Protein AF-A0A7W1Q7B8-F1 (afdb_monomer_lite)

pLDDT: mean 86.68, std 7.37, range [53.72, 94.88]

Sequence (110 aa):
MTGRRREASRPTLVALLRALGAPLDGRGDIVAALRMRRLEQWRRPLEPVAVAWEGRMPALGLRLPARLAARRLRCRIELEDGGETVSWTLERDRAQAGRTDVEGVAFVER

Foldseek 3Di:
DDPDDDDDDPVRVLVVCVVVPQPDPDPVCPVVSVLVVVVVVLVDQWDPDWDADPNHTDDTKGKDQPVCLQDKDKDWDADPVRDDIDIDIDHRDPDWPDWDDRPNTIMTID

Secondary structure (DSSP, 8-state):
---------HHHHHHHHHHTT---SSGGGHHHHHHHHHHHHHH-SS-S----BTTBPPPPP-EEEHHHHTS-EEEEE--TTS-PPEEEEE------SEEEEETTEEEEE-

Structure (mmCIF, N/CA/C/O backbone):
data_AF-A0A7W1Q7B8-F1
#
_entry.id   AF-A0A7W1Q7B8-F1
#
loop_
_atom_site.group_PDB
_atom_site.id
_atom_site.type_symbol
_atom_site.label_atom_id
_atom_site.label_alt_id
_atom_site.label_comp_id
_atom_site.label_asym_id
_atom_site.label_entity_id
_atom_site.label_seq_id
_atom_site.pdbx_PDB_ins_code
_atom_site.Cartn_x
_atom_site.Cartn_y
_atom_site.Cartn_z
_atom_site.occupancy
_atom_site.B_iso_or_equiv
_atom_site.auth_seq_id
_atom_site.auth_comp_id
_atom_site.auth_asym_id
_atom_site.auth_atom_id
_atom_site.pdbx_PDB_model_num
ATOM 1 N N . MET A 1 1 ? 34.356 -9.479 4.980 1.00 53.72 1 MET A N 1
ATOM 2 C CA . MET A 1 1 ? 33.399 -8.968 3.971 1.00 53.72 1 MET A CA 1
ATOM 3 C C . MET A 1 1 ? 33.906 -7.634 3.447 1.00 53.72 1 MET A C 1
ATOM 5 O O . MET A 1 1 ? 34.112 -6.731 4.243 1.00 53.72 1 MET A O 1
ATOM 9 N N . THR A 1 2 ? 34.161 -7.506 2.146 1.00 75.62 2 THR A N 1
ATOM 10 C CA . THR A 1 2 ? 34.592 -6.242 1.530 1.00 75.62 2 THR A CA 1
ATOM 11 C C . THR A 1 2 ? 33.353 -5.426 1.152 1.00 75.62 2 THR A C 1
ATOM 13 O O . THR A 1 2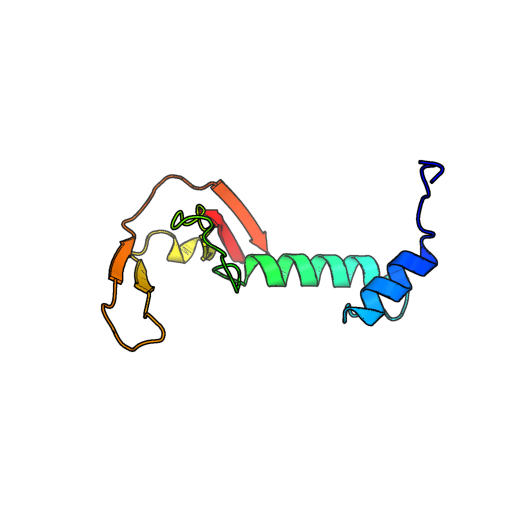 ? 32.604 -5.800 0.254 1.00 75.62 2 THR A O 1
ATOM 16 N N . GLY A 1 3 ? 33.092 -4.329 1.867 1.00 86.50 3 GLY A N 1
ATOM 17 C CA . GLY A 1 3 ? 31.939 -3.443 1.649 1.00 86.50 3 GLY A CA 1
ATOM 18 C C . GLY A 1 3 ? 32.048 -2.612 0.365 1.00 86.50 3 GLY A C 1
ATOM 19 O O . GLY A 1 3 ? 32.146 -1.391 0.423 1.00 86.50 3 GLY A O 1
ATOM 20 N N . ARG A 1 4 ? 32.078 -3.259 -0.808 1.00 92.12 4 ARG A N 1
ATOM 21 C CA . ARG A 1 4 ? 32.185 -2.586 -2.111 1.00 92.12 4 ARG A CA 1
ATOM 22 C C . ARG A 1 4 ? 30.800 -2.350 -2.716 1.00 92.12 4 ARG A C 1
ATOM 24 O O . ARG A 1 4 ? 30.048 -3.299 -2.923 1.00 92.12 4 ARG A O 1
ATOM 31 N N . ARG A 1 5 ? 30.496 -1.097 -3.076 1.00 92.19 5 ARG A N 1
ATOM 32 C CA . ARG A 1 5 ? 29.269 -0.720 -3.801 1.00 92.19 5 ARG A CA 1
ATOM 33 C C . ARG A 1 5 ? 29.175 -1.464 -5.139 1.00 92.19 5 ARG A C 1
ATOM 35 O O . ARG A 1 5 ? 30.149 -1.521 -5.892 1.00 92.19 5 ARG A O 1
ATOM 42 N N . ARG A 1 6 ? 27.995 -2.006 -5.442 1.00 92.50 6 ARG A N 1
ATOM 43 C CA . ARG A 1 6 ? 27.646 -2.639 -6.722 1.00 92.50 6 ARG A CA 1
ATOM 44 C C . ARG A 1 6 ? 26.345 -2.037 -7.231 1.00 92.50 6 ARG A C 1
ATOM 46 O O . ARG A 1 6 ? 25.448 -1.764 -6.441 1.00 92.50 6 ARG A O 1
ATOM 53 N N . GLU A 1 7 ? 26.258 -1.837 -8.537 1.00 94.88 7 GLU A N 1
ATOM 54 C CA . GLU A 1 7 ? 25.043 -1.370 -9.200 1.00 94.88 7 GLU A CA 1
ATOM 55 C C . GLU A 1 7 ? 24.447 -2.515 -10.019 1.00 94.88 7 GLU A C 1
ATOM 57 O O . GLU A 1 7 ? 25.175 -3.262 -10.678 1.00 94.88 7 GLU A O 1
ATOM 62 N N . ALA A 1 8 ? 23.127 -2.681 -9.944 1.00 93.69 8 ALA A N 1
ATOM 63 C CA . ALA A 1 8 ? 22.424 -3.683 -10.727 1.00 93.69 8 ALA A CA 1
ATOM 64 C C . ALA A 1 8 ? 22.313 -3.233 -12.189 1.00 93.69 8 ALA A C 1
ATOM 66 O O . ALA A 1 8 ? 22.017 -2.074 -12.479 1.00 93.69 8 ALA A O 1
ATOM 67 N N . SER A 1 9 ? 22.505 -4.164 -13.124 1.00 93.38 9 SER A N 1
ATOM 68 C CA . SER A 1 9 ? 22.315 -3.866 -14.543 1.00 93.38 9 SER A CA 1
ATOM 69 C C . SER A 1 9 ? 20.834 -3.604 -14.857 1.00 93.38 9 SER A C 1
ATOM 71 O O . SER A 1 9 ? 19.941 -4.197 -14.244 1.00 93.38 9 SER A O 1
ATOM 73 N N . ARG A 1 10 ? 20.546 -2.756 -15.855 1.00 89.94 10 ARG A N 1
ATOM 74 C CA . ARG A 1 10 ? 19.162 -2.498 -16.303 1.00 89.94 10 ARG A CA 1
ATOM 75 C C . ARG A 1 10 ? 18.404 -3.785 -16.686 1.00 89.94 10 ARG A C 1
ATOM 77 O O . ARG 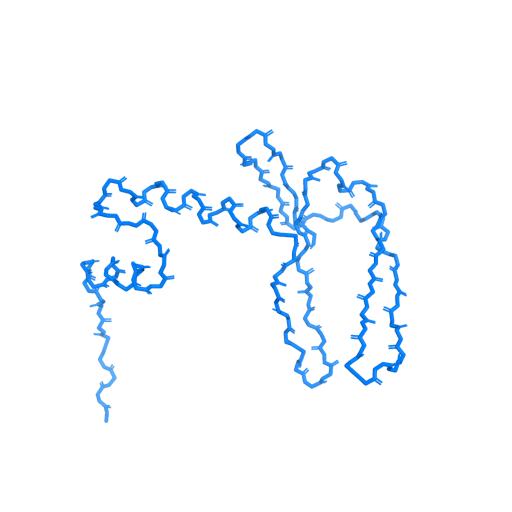A 1 10 ? 17.268 -3.924 -16.238 1.00 89.94 10 ARG A O 1
ATOM 84 N N . PRO A 1 11 ? 18.983 -4.735 -17.455 1.00 90.12 11 PRO A N 1
ATOM 85 C CA . PRO A 1 11 ? 18.323 -6.011 -17.743 1.00 90.12 11 PRO A CA 1
ATOM 86 C C . PRO A 1 11 ? 17.960 -6.804 -16.484 1.00 90.12 11 PRO A C 1
ATOM 88 O O . PRO A 1 11 ? 16.864 -7.353 -16.414 1.00 90.12 11 PRO A O 1
ATOM 91 N N . THR A 1 12 ? 18.836 -6.813 -15.472 1.00 93.25 12 THR A N 1
ATOM 92 C CA . THR A 1 12 ? 18.569 -7.475 -14.185 1.00 93.25 12 THR A CA 1
ATOM 93 C C . THR A 1 12 ? 17.367 -6.854 -13.476 1.00 93.25 12 THR A C 1
ATOM 95 O O . THR A 1 12 ? 16.490 -7.582 -13.021 1.00 93.25 12 THR A O 1
ATOM 98 N N . LEU A 1 13 ? 17.289 -5.520 -13.416 1.00 91.88 13 LEU A N 1
ATOM 99 C CA . LEU A 1 13 ? 16.158 -4.823 -12.792 1.00 91.88 13 LEU A CA 1
ATOM 100 C C . LEU A 1 13 ? 14.834 -5.117 -13.512 1.00 91.88 13 LEU A C 1
ATOM 102 O O . LEU A 1 13 ? 13.833 -5.389 -12.857 1.00 91.88 13 LEU A O 1
ATOM 106 N N . VAL A 1 14 ? 14.827 -5.112 -14.850 1.00 90.62 14 VAL A N 1
ATOM 107 C CA . VAL A 1 14 ? 13.622 -5.430 -15.639 1.00 90.62 14 VAL A CA 1
ATOM 108 C C . VAL A 1 14 ? 13.183 -6.880 -15.425 1.00 90.62 14 VAL A C 1
ATOM 110 O O . VAL A 1 14 ? 11.999 -7.125 -15.209 1.00 90.62 14 VAL A O 1
ATOM 113 N N . ALA A 1 15 ? 14.118 -7.835 -15.438 1.00 91.25 15 ALA A N 1
ATOM 114 C CA . ALA A 1 15 ? 13.813 -9.242 -15.182 1.00 91.25 15 ALA A CA 1
ATOM 115 C C . ALA A 1 15 ? 13.221 -9.456 -13.779 1.00 91.25 15 ALA A C 1
ATOM 117 O O . ALA A 1 15 ? 12.246 -10.187 -13.625 1.00 91.25 15 ALA A O 1
ATOM 118 N N . LEU A 1 16 ? 13.763 -8.769 -12.770 1.00 93.62 16 LEU A N 1
ATOM 119 C CA . LEU A 1 16 ? 13.262 -8.841 -11.400 1.00 93.62 16 LEU A CA 1
ATOM 120 C C . LEU A 1 16 ? 11.854 -8.246 -11.269 1.00 93.62 16 LEU A C 1
ATOM 122 O O . LEU A 1 16 ? 10.997 -8.851 -10.636 1.00 93.62 16 LEU A O 1
ATOM 126 N N . LEU A 1 17 ? 11.578 -7.104 -11.905 1.00 92.94 17 LEU A N 1
ATOM 127 C CA . LEU A 1 17 ? 10.234 -6.516 -11.906 1.00 92.94 17 LEU A CA 1
ATOM 128 C C .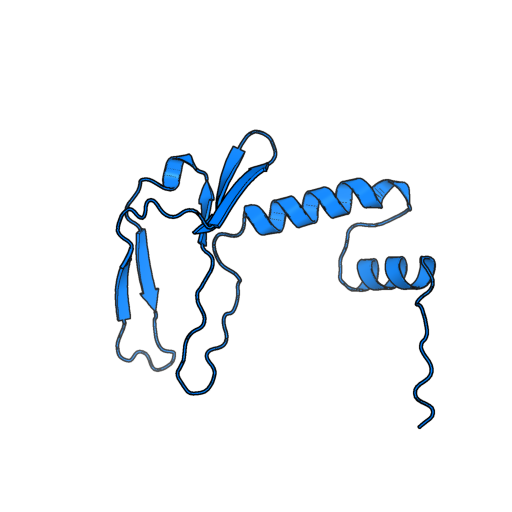 LEU A 1 17 ? 9.198 -7.455 -12.542 1.00 92.94 17 LEU A C 1
ATOM 130 O O . LEU A 1 17 ? 8.111 -7.604 -11.990 1.00 92.94 17 LEU A O 1
ATOM 134 N N . ARG A 1 18 ? 9.542 -8.131 -13.647 1.00 92.38 18 ARG A N 1
ATOM 135 C CA . ARG A 1 18 ? 8.682 -9.164 -14.260 1.00 92.38 18 ARG A CA 1
ATOM 136 C C . ARG A 1 18 ? 8.420 -10.325 -13.310 1.00 92.38 18 ARG A C 1
ATOM 138 O O . ARG A 1 18 ? 7.278 -10.733 -13.154 1.00 92.38 18 ARG A O 1
ATOM 145 N N . ALA A 1 19 ? 9.464 -10.825 -12.647 1.00 94.12 19 ALA A N 1
ATOM 146 C CA . ALA A 1 19 ? 9.337 -11.906 -11.670 1.00 94.12 19 ALA A CA 1
ATOM 147 C C . ALA A 1 19 ? 8.446 -11.519 -10.474 1.00 94.12 19 ALA A C 1
ATOM 149 O O . ALA A 1 19 ? 7.771 -12.372 -9.910 1.00 94.12 19 ALA A O 1
ATOM 150 N N . LEU A 1 20 ? 8.402 -10.230 -10.122 1.00 93.06 20 LEU A N 1
ATOM 151 C CA . LEU A 1 20 ? 7.489 -9.667 -9.120 1.00 93.06 20 LEU A CA 1
ATOM 152 C C . LEU A 1 20 ? 6.076 -9.363 -9.662 1.00 93.06 20 LEU A C 1
ATOM 154 O O . LEU A 1 20 ? 5.260 -8.794 -8.939 1.00 93.06 20 LEU A O 1
ATOM 158 N N . GLY A 1 21 ? 5.780 -9.721 -10.915 1.00 92.06 21 GLY A N 1
ATOM 159 C CA . GLY A 1 21 ? 4.458 -9.582 -11.532 1.00 92.06 21 GLY A CA 1
ATOM 160 C C . GLY A 1 21 ? 4.213 -8.268 -12.277 1.00 92.06 21 GLY A C 1
ATOM 161 O O . GLY A 1 21 ? 3.069 -7.976 -12.616 1.00 92.06 21 GLY A O 1
ATOM 162 N N . ALA A 1 22 ? 5.242 -7.453 -12.541 1.00 92.56 22 ALA A N 1
ATOM 163 C CA . ALA A 1 22 ? 5.068 -6.254 -13.361 1.00 92.56 22 ALA A CA 1
ATOM 164 C C . ALA A 1 22 ? 4.805 -6.629 -14.837 1.00 92.56 22 ALA A C 1
ATOM 166 O O . ALA A 1 22 ? 5.551 -7.447 -15.387 1.00 92.56 22 ALA A O 1
ATOM 167 N N . PRO A 1 23 ? 3.820 -5.999 -15.506 1.00 90.81 23 PRO A N 1
ATOM 168 C CA . PRO A 1 23 ? 3.467 -6.289 -16.896 1.00 90.81 23 PRO A CA 1
ATOM 169 C C . PRO A 1 23 ? 4.471 -5.630 -17.850 1.00 90.81 23 PRO A C 1
ATOM 171 O O . PRO A 1 23 ? 4.231 -4.558 -18.400 1.00 90.81 23 PRO A O 1
ATOM 174 N N . LEU A 1 24 ? 5.654 -6.227 -17.974 1.00 91.38 24 LEU A N 1
ATOM 175 C CA . LEU A 1 24 ? 6.734 -5.740 -18.824 1.00 91.38 24 LEU A CA 1
ATOM 176 C C . LEU A 1 24 ? 7.115 -6.843 -19.810 1.00 91.38 24 LEU A C 1
ATOM 178 O O . LEU A 1 24 ? 7.857 -7.737 -19.428 1.00 91.38 24 LEU A O 1
ATOM 182 N N . ASP A 1 25 ? 6.733 -6.756 -21.078 1.00 85.00 25 ASP A N 1
ATOM 183 C CA . ASP A 1 25 ? 7.157 -7.703 -22.123 1.00 85.00 25 ASP A CA 1
ATOM 184 C C . ASP A 1 25 ? 8.371 -7.169 -22.902 1.00 85.00 25 ASP A C 1
ATOM 186 O O . ASP A 1 25 ? 9.258 -7.921 -23.321 1.00 85.00 25 ASP A O 1
ATOM 190 N N . GLY A 1 26 ? 8.547 -5.847 -22.926 1.00 80.56 26 GLY A N 1
ATOM 191 C CA . GLY A 1 26 ? 9.682 -5.146 -23.513 1.00 80.56 26 GLY A CA 1
ATOM 192 C C . GLY A 1 26 ? 9.941 -3.769 -22.897 1.00 80.56 26 GLY A C 1
ATOM 193 O O . GLY A 1 26 ? 9.373 -3.378 -21.880 1.00 80.56 26 GLY A O 1
ATOM 194 N N . ARG A 1 27 ? 10.853 -3.002 -23.511 1.00 79.25 27 ARG A N 1
ATOM 195 C CA . ARG A 1 27 ? 11.183 -1.638 -23.047 1.00 79.25 27 ARG A CA 1
ATOM 196 C C . ARG A 1 27 ? 10.038 -0.642 -23.257 1.00 79.25 27 ARG A C 1
ATOM 198 O O . ARG A 1 27 ? 9.970 0.337 -22.520 1.00 79.25 27 ARG A O 1
ATOM 205 N N . GLY A 1 28 ? 9.170 -0.885 -24.243 1.00 86.62 28 GLY A N 1
ATOM 206 C CA . GLY A 1 28 ? 8.015 -0.031 -24.539 1.00 86.62 28 GLY A CA 1
ATOM 207 C C . GLY A 1 28 ? 7.003 0.035 -23.392 1.00 86.62 28 GLY A C 1
ATOM 208 O O . GLY A 1 28 ? 6.343 1.056 -23.219 1.00 86.62 28 GLY A O 1
ATOM 209 N N . ASP A 1 29 ? 6.964 -0.993 -22.544 1.00 90.69 29 ASP A N 1
ATOM 210 C CA . ASP A 1 29 ? 5.944 -1.127 -21.499 1.00 90.69 29 ASP A CA 1
ATOM 211 C C . ASP A 1 29 ? 6.299 -0.373 -20.217 1.00 90.69 29 ASP A C 1
ATOM 213 O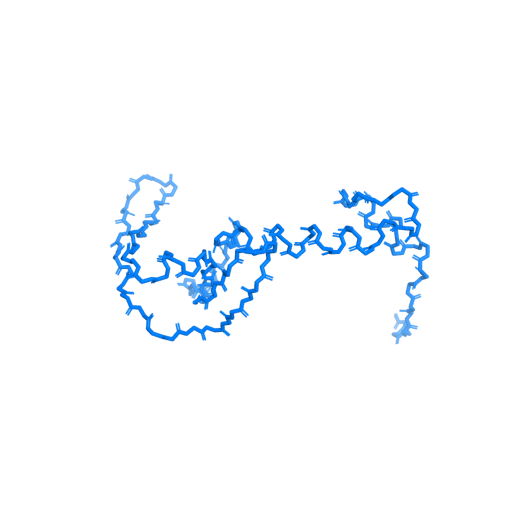 O . ASP A 1 29 ? 5.449 -0.185 -19.352 1.00 90.69 29 ASP A O 1
ATOM 217 N N . ILE A 1 30 ? 7.544 0.101 -20.076 1.00 89.25 30 ILE A N 1
ATOM 218 C CA . ILE A 1 30 ? 8.047 0.698 -18.828 1.00 89.25 30 ILE A CA 1
ATOM 219 C C . ILE A 1 30 ? 7.185 1.889 -18.390 1.00 89.25 30 ILE A C 1
ATOM 221 O O . ILE A 1 30 ? 6.822 2.002 -17.219 1.00 89.25 30 ILE A O 1
ATOM 225 N N . VAL A 1 31 ? 6.844 2.778 -19.326 1.00 90.19 31 VAL A N 1
ATOM 226 C CA . VAL A 1 31 ? 6.037 3.972 -19.031 1.00 90.19 31 VAL A CA 1
ATOM 227 C C . VAL A 1 31 ? 4.612 3.581 -18.638 1.00 90.19 31 VAL A C 1
ATOM 229 O O . VAL A 1 31 ? 4.069 4.129 -17.676 1.00 90.19 31 VAL A O 1
ATOM 232 N N . ALA A 1 32 ? 4.023 2.610 -19.340 1.00 90.31 32 ALA A N 1
ATOM 233 C CA . ALA A 1 32 ? 2.678 2.120 -19.062 1.00 90.31 32 ALA A CA 1
ATOM 234 C C . ALA A 1 32 ? 2.608 1.409 -17.701 1.00 90.31 32 ALA A C 1
ATOM 236 O O . ALA A 1 32 ? 1.769 1.762 -16.875 1.00 90.31 32 ALA A O 1
ATOM 237 N N . ALA A 1 33 ? 3.543 0.502 -17.413 1.00 91.56 33 ALA A N 1
ATOM 238 C CA . ALA A 1 33 ? 3.631 -0.206 -16.140 1.00 91.56 33 ALA A CA 1
ATOM 239 C C . ALA A 1 33 ? 3.845 0.752 -14.957 1.00 91.56 33 ALA A C 1
ATOM 241 O O . ALA A 1 33 ? 3.214 0.602 -13.910 1.00 91.56 33 ALA A O 1
ATOM 242 N N . LEU A 1 34 ? 4.678 1.790 -15.118 1.00 89.75 34 LEU A N 1
ATOM 243 C CA . LEU A 1 34 ? 4.863 2.812 -14.084 1.00 89.75 34 LEU A CA 1
ATOM 244 C C . LEU A 1 34 ? 3.577 3.614 -13.836 1.00 89.75 34 LEU A C 1
ATOM 246 O O . LEU A 1 34 ? 3.235 3.886 -12.683 1.00 89.75 34 LEU A O 1
ATOM 250 N N . ARG A 1 35 ? 2.853 3.984 -14.902 1.00 88.31 35 ARG A N 1
ATOM 251 C CA . ARG A 1 35 ? 1.544 4.646 -14.795 1.00 88.31 35 ARG A CA 1
ATOM 252 C C . ARG A 1 35 ? 0.533 3.753 -14.075 1.00 88.31 35 ARG A C 1
ATOM 254 O O . ARG A 1 35 ? -0.099 4.228 -13.136 1.00 88.31 35 ARG A O 1
ATOM 261 N N . MET A 1 36 ? 0.414 2.484 -14.471 1.00 89.12 36 MET A N 1
ATOM 262 C CA . MET A 1 36 ? -0.482 1.509 -13.836 1.00 89.12 36 MET A CA 1
ATOM 263 C C . MET A 1 36 ? -0.174 1.364 -12.347 1.00 89.12 36 MET A C 1
ATOM 265 O O . MET A 1 36 ? -1.072 1.500 -11.524 1.00 89.12 36 MET A O 1
ATOM 269 N N . ARG A 1 37 ? 1.104 1.218 -11.981 1.00 90.62 37 ARG A N 1
ATOM 270 C CA . ARG A 1 37 ? 1.510 1.105 -10.577 1.00 90.62 37 ARG A CA 1
ATOM 271 C C . ARG A 1 37 ? 1.140 2.337 -9.752 1.00 90.62 37 ARG A C 1
ATOM 273 O O . ARG A 1 37 ? 0.665 2.203 -8.627 1.00 90.62 37 ARG A O 1
ATOM 280 N N . ARG A 1 38 ? 1.343 3.543 -10.292 1.00 87.19 38 ARG A N 1
ATOM 281 C CA . ARG A 1 38 ? 0.935 4.788 -9.616 1.00 87.19 38 ARG A CA 1
ATOM 282 C C . ARG A 1 38 ? -0.583 4.854 -9.455 1.00 87.19 38 ARG A C 1
ATOM 284 O O . ARG A 1 38 ? -1.068 5.223 -8.391 1.00 87.19 38 ARG A O 1
ATOM 291 N N . LEU A 1 39 ? -1.328 4.466 -10.488 1.00 85.00 39 LEU A N 1
ATOM 292 C CA . LEU A 1 39 ? -2.789 4.425 -10.459 1.00 85.00 39 LEU A CA 1
ATOM 293 C C . LEU A 1 39 ? -3.310 3.438 -9.409 1.00 85.00 39 LEU A C 1
ATOM 295 O O . LEU A 1 39 ? -4.183 3.794 -8.625 1.00 85.00 39 LEU A O 1
ATOM 299 N N . GLU A 1 40 ? -2.756 2.228 -9.358 1.00 88.62 40 GLU A N 1
ATOM 300 C CA . GLU A 1 40 ? -3.079 1.219 -8.345 1.00 88.62 40 GLU A CA 1
ATOM 301 C C . GLU A 1 40 ? -2.858 1.749 -6.925 1.00 88.62 40 GLU A C 1
ATOM 303 O O . GLU A 1 40 ? -3.718 1.578 -6.061 1.00 88.62 40 GLU A O 1
ATOM 308 N N . GLN A 1 41 ? -1.738 2.438 -6.690 1.00 88.38 41 GLN A N 1
ATOM 309 C CA . GLN A 1 41 ? -1.410 3.017 -5.384 1.00 88.38 41 GLN A CA 1
ATOM 310 C C . GLN A 1 41 ? -2.406 4.097 -4.951 1.00 88.38 41 GLN A C 1
ATOM 312 O O . GLN A 1 41 ? -2.812 4.113 -3.791 1.00 88.38 41 GLN A O 1
ATOM 317 N N . TRP A 1 42 ? -2.824 4.978 -5.863 1.00 86.50 42 TRP A N 1
ATOM 318 C CA . TRP A 1 42 ? -3.783 6.046 -5.555 1.00 86.50 42 TRP A CA 1
ATOM 319 C C . TRP A 1 42 ? -5.230 5.560 -5.464 1.00 86.50 42 TRP A C 1
ATOM 321 O O . TRP A 1 42 ? -6.022 6.129 -4.717 1.00 86.50 42 TRP A O 1
ATOM 331 N N . ARG A 1 43 ? -5.578 4.488 -6.185 1.00 86.62 43 ARG A N 1
ATOM 332 C CA . ARG A 1 43 ? -6.893 3.840 -6.080 1.00 86.62 43 ARG A CA 1
ATOM 333 C C . ARG A 1 43 ? -7.053 3.025 -4.801 1.00 86.62 43 ARG A C 1
ATOM 335 O O . ARG A 1 43 ? -8.187 2.746 -4.419 1.00 86.62 43 ARG A O 1
ATOM 342 N N . ARG A 1 44 ? -5.955 2.637 -4.152 1.00 90.38 44 ARG A N 1
ATOM 343 C CA . ARG A 1 44 ? -5.967 1.918 -2.880 1.00 90.38 44 ARG A CA 1
ATOM 344 C C . ARG A 1 44 ? -6.150 2.909 -1.717 1.00 90.38 44 ARG A C 1
ATOM 346 O O . ARG A 1 44 ? -5.252 3.720 -1.500 1.00 90.38 44 ARG A O 1
ATOM 353 N N . PRO A 1 45 ? -7.254 2.835 -0.944 1.00 89.12 45 PRO A N 1
ATOM 354 C CA . PRO A 1 45 ? -7.505 3.826 0.097 1.00 89.12 45 PRO A CA 1
ATOM 355 C C . PRO A 1 45 ? -6.544 3.772 1.284 1.00 89.12 45 PRO A C 1
ATOM 357 O O . PRO A 1 45 ? -6.173 4.812 1.807 1.00 89.12 45 PRO A O 1
ATOM 360 N N . LEU A 1 46 ? -6.128 2.576 1.697 1.00 89.94 46 LEU A N 1
ATOM 361 C CA . LEU A 1 46 ? -5.185 2.339 2.792 1.00 89.94 46 LEU A CA 1
ATOM 362 C C . LEU A 1 46 ? -4.183 1.273 2.354 1.00 89.94 46 LEU A C 1
ATOM 364 O O . LEU A 1 46 ? -4.546 0.376 1.587 1.00 89.94 46 LEU A O 1
ATOM 368 N N . GLU A 1 47 ? -2.943 1.329 2.843 1.00 90.25 47 GLU A N 1
ATOM 369 C CA . GLU A 1 47 ? -2.017 0.214 2.624 1.00 90.25 47 GLU A CA 1
ATOM 370 C C . GLU A 1 47 ? -2.600 -1.088 3.210 1.00 90.25 47 GLU A C 1
ATOM 372 O O . GLU A 1 47 ? -3.263 -1.042 4.247 1.00 90.25 47 GLU A O 1
ATOM 377 N N . PRO A 1 48 ? -2.397 -2.254 2.564 1.00 90.06 48 PRO A N 1
ATOM 378 C CA . PRO A 1 48 ? -3.117 -3.479 2.925 1.00 90.06 48 PRO A CA 1
ATOM 379 C C . PRO A 1 48 ? -2.803 -3.982 4.330 1.00 90.06 48 PRO A C 1
ATOM 381 O O . PRO A 1 48 ? -3.604 -4.702 4.915 1.00 90.06 48 PRO A O 1
ATOM 384 N N . VAL A 1 49 ? -1.616 -3.642 4.834 1.00 91.75 49 VAL A N 1
ATOM 385 C CA . VAL A 1 49 ? -1.128 -4.044 6.146 1.00 91.75 49 VAL A CA 1
ATOM 386 C C . VAL A 1 49 ? -0.386 -2.867 6.758 1.00 91.75 49 VAL A C 1
ATOM 388 O O . VAL A 1 49 ? 0.496 -2.281 6.128 1.00 91.75 49 VAL A O 1
ATOM 391 N N . ALA A 1 50 ? -0.723 -2.563 8.005 1.00 90.19 50 ALA A N 1
ATOM 392 C CA . ALA A 1 50 ? 0.056 -1.699 8.870 1.00 90.19 50 ALA A CA 1
ATOM 393 C C . ALA A 1 50 ? 0.562 -2.525 10.051 1.00 90.19 50 ALA A C 1
ATOM 395 O O . ALA A 1 50 ? -0.173 -3.338 10.605 1.00 90.19 50 ALA A O 1
ATOM 396 N N . VAL A 1 51 ? 1.821 -2.315 10.425 1.00 92.19 51 VAL A N 1
ATOM 397 C CA . VAL A 1 51 ? 2.436 -2.997 11.565 1.00 92.19 51 VAL A CA 1
ATOM 398 C C . VAL A 1 51 ? 2.635 -1.978 12.675 1.00 92.19 51 VAL A C 1
ATOM 400 O O . VAL A 1 51 ? 3.306 -0.964 12.476 1.00 92.19 51 VAL A O 1
ATOM 403 N N . ALA A 1 52 ? 2.043 -2.255 13.833 1.00 90.25 52 ALA A N 1
ATOM 404 C CA . ALA A 1 52 ? 2.275 -1.506 15.056 1.00 90.25 52 ALA A CA 1
ATOM 405 C C . ALA A 1 52 ? 3.439 -2.143 15.821 1.00 90.25 52 ALA A C 1
ATO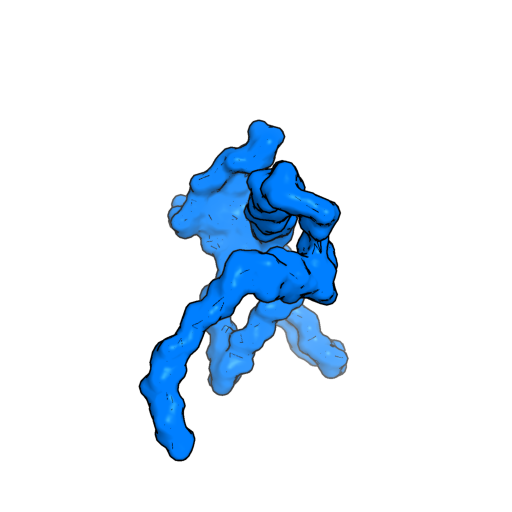M 407 O O . ALA A 1 52 ? 3.414 -3.336 16.125 1.00 90.25 52 ALA A O 1
ATOM 408 N N . TRP A 1 53 ? 4.451 -1.347 16.146 1.00 92.00 53 TRP A N 1
ATOM 409 C CA . TRP A 1 53 ? 5.584 -1.792 16.955 1.00 92.00 53 TRP A CA 1
ATOM 410 C C . TRP A 1 53 ? 5.381 -1.318 18.390 1.00 92.00 53 TRP A C 1
ATOM 412 O O . TRP A 1 53 ? 5.026 -0.162 18.609 1.00 92.00 53 TRP A O 1
ATOM 422 N N . GLU A 1 54 ? 5.590 -2.203 19.370 1.00 92.06 54 GLU A N 1
ATOM 423 C CA . GLU A 1 54 ? 5.469 -1.875 20.804 1.00 92.06 54 GLU A CA 1
ATOM 424 C C . GLU A 1 54 ? 4.107 -1.254 21.175 1.00 92.06 54 GLU A C 1
ATOM 426 O O . GLU A 1 54 ? 4.021 -0.309 21.955 1.00 92.06 54 GLU A O 1
ATOM 431 N N . GLY A 1 55 ? 3.030 -1.735 20.548 1.00 85.12 55 GLY A N 1
ATOM 432 C CA . GLY A 1 55 ? 1.677 -1.210 20.761 1.00 85.12 55 GLY A CA 1
ATOM 433 C C . GLY A 1 55 ? 1.430 0.184 20.170 1.00 85.12 55 GLY A C 1
ATOM 434 O O . GLY A 1 55 ? 0.353 0.744 20.365 1.00 85.12 55 GLY A O 1
ATOM 435 N N . ARG A 1 56 ? 2.387 0.759 19.430 1.00 85.88 56 ARG A N 1
ATOM 436 C CA . ARG A 1 56 ? 2.245 2.066 18.778 1.00 85.88 56 ARG A CA 1
ATOM 437 C C . ARG A 1 56 ? 1.902 1.895 17.305 1.00 85.88 56 ARG A C 1
ATOM 439 O O . ARG A 1 56 ? 2.707 1.401 16.516 1.00 85.88 56 ARG A O 1
ATOM 446 N N . MET A 1 57 ? 0.701 2.330 16.939 1.00 84.00 57 MET A N 1
ATOM 447 C CA . MET A 1 57 ? 0.253 2.354 15.549 1.00 84.00 57 MET A CA 1
ATOM 448 C C . MET A 1 57 ? 0.921 3.521 14.801 1.00 84.00 57 MET A C 1
ATOM 450 O O . MET A 1 57 ? 0.931 4.640 15.326 1.00 84.00 57 MET A O 1
ATOM 454 N N . PRO A 1 58 ? 1.467 3.311 13.590 1.00 86.88 58 PRO A N 1
ATOM 455 C CA . PRO A 1 58 ? 1.914 4.417 12.753 1.00 86.88 58 PRO A CA 1
ATOM 456 C C . PRO A 1 58 ? 0.729 5.272 12.286 1.00 86.88 58 PRO A C 1
ATOM 458 O O . PRO A 1 58 ? -0.417 4.821 12.254 1.00 86.88 58 PRO A O 1
ATOM 461 N N . ALA A 1 59 ? 1.013 6.501 11.853 1.00 84.94 59 ALA A N 1
ATOM 462 C CA . ALA A 1 59 ? 0.035 7.273 11.095 1.00 84.94 59 ALA A CA 1
ATOM 463 C C . ALA A 1 59 ? -0.300 6.530 9.790 1.00 84.94 59 ALA A C 1
ATOM 465 O O . ALA A 1 59 ? 0.601 6.136 9.045 1.00 84.94 59 ALA A O 1
ATOM 466 N N . LEU A 1 60 ? -1.592 6.326 9.526 1.00 86.50 60 LEU A N 1
ATOM 467 C CA . LEU A 1 60 ? -2.074 5.664 8.316 1.00 86.50 60 LEU A CA 1
ATOM 468 C C . LEU A 1 60 ? -2.516 6.719 7.307 1.00 86.50 60 LEU A C 1
ATOM 470 O O . LEU A 1 60 ? -3.463 7.454 7.572 1.00 86.50 60 LEU A O 1
ATOM 474 N N . GLY A 1 61 ? -1.848 6.760 6.154 1.00 87.62 61 GLY A N 1
ATOM 475 C CA . GLY A 1 61 ? -2.245 7.624 5.046 1.00 87.62 61 GLY A CA 1
ATOM 476 C C . GLY A 1 61 ? -3.509 7.099 4.369 1.00 87.62 61 GLY A C 1
ATOM 477 O O . GLY A 1 61 ? -3.534 5.953 3.914 1.00 87.62 61 GLY A O 1
ATOM 478 N N . LEU A 1 62 ? -4.543 7.934 4.289 1.00 88.19 62 LEU A N 1
ATOM 479 C CA . LEU A 1 62 ? -5.832 7.603 3.691 1.00 88.19 62 LEU A CA 1
ATOM 480 C C . LEU A 1 62 ? -6.013 8.325 2.354 1.00 88.19 62 LEU A C 1
ATOM 482 O O . LEU A 1 62 ? -6.193 9.543 2.303 1.00 88.19 62 LEU A O 1
ATOM 486 N N . ARG A 1 63 ? -6.022 7.560 1.261 1.00 90.38 63 ARG A N 1
ATOM 487 C CA . ARG A 1 63 ? -6.202 8.065 -0.105 1.00 90.38 63 ARG A CA 1
ATOM 488 C C . ARG A 1 63 ? -7.653 7.936 -0.543 1.00 90.38 63 ARG A C 1
ATOM 490 O O . ARG A 1 63 ? -8.244 6.862 -0.509 1.00 90.38 63 ARG A O 1
ATOM 497 N N . LEU A 1 64 ? -8.266 9.032 -0.974 1.00 88.81 64 LEU A N 1
ATOM 498 C CA . LEU A 1 64 ? -9.675 9.044 -1.375 1.00 88.81 64 LEU A CA 1
ATOM 499 C C . LEU A 1 64 ? -9.877 9.913 -2.612 1.00 88.81 64 LEU A C 1
ATOM 501 O O . LEU A 1 64 ? -9.206 10.937 -2.751 1.00 88.81 64 LEU A O 1
ATOM 505 N N . PRO A 1 65 ? -10.853 9.591 -3.480 1.00 89.12 65 PRO A N 1
ATOM 506 C CA . PRO A 1 65 ? -11.343 10.551 -4.456 1.00 89.12 65 PRO A CA 1
ATOM 507 C C . PRO A 1 65 ? -11.708 11.865 -3.754 1.00 89.12 65 PRO A C 1
ATOM 509 O O . PRO A 1 65 ? -12.438 11.853 -2.762 1.00 89.12 65 PRO A O 1
ATOM 512 N N . ALA A 1 66 ? -11.258 13.002 -4.279 1.00 87.88 66 ALA A N 1
ATOM 513 C CA . ALA A 1 66 ? -11.410 14.320 -3.658 1.00 87.88 66 ALA A CA 1
ATOM 514 C C . ALA A 1 66 ? -12.876 14.655 -3.329 1.00 87.88 66 ALA A C 1
ATOM 516 O O . ALA A 1 66 ? -13.169 15.270 -2.307 1.00 87.88 66 ALA A O 1
ATOM 517 N N . ARG A 1 67 ? -13.822 14.167 -4.145 1.00 86.75 67 ARG A N 1
ATOM 518 C CA . ARG A 1 67 ? -15.272 14.293 -3.905 1.00 86.75 67 ARG A CA 1
ATOM 519 C C . ARG A 1 67 ? -15.754 13.624 -2.609 1.00 86.75 67 ARG A C 1
ATOM 521 O O . ARG A 1 67 ? -16.787 14.006 -2.070 1.00 86.75 67 ARG A O 1
ATOM 528 N N . LEU A 1 68 ? -15.033 12.617 -2.117 1.00 85.81 68 LEU A N 1
ATOM 529 C CA . LEU A 1 68 ? -15.332 11.908 -0.871 1.00 85.81 68 LEU A CA 1
ATOM 530 C C . LEU A 1 68 ? -14.588 12.494 0.330 1.00 85.81 68 LEU A C 1
ATOM 532 O O . LEU A 1 68 ? -14.982 12.222 1.459 1.00 85.81 68 LEU A O 1
ATOM 536 N N . ALA A 1 69 ? -13.577 13.339 0.113 1.00 82.06 69 ALA A N 1
ATOM 537 C CA . ALA A 1 69 ? -12.780 13.921 1.188 1.00 82.06 69 ALA A CA 1
ATOM 538 C C . ALA A 1 69 ? -13.640 14.719 2.185 1.00 82.06 69 ALA A C 1
ATOM 540 O O . ALA A 1 69 ? -13.411 14.692 3.388 1.00 82.06 69 ALA A O 1
ATOM 541 N N . ALA A 1 70 ? -14.684 15.412 1.734 1.00 80.00 70 ALA A N 1
ATOM 542 C CA . ALA A 1 70 ? -15.536 16.183 2.640 1.00 80.00 70 ALA A CA 1
ATOM 543 C C . ALA A 1 70 ? -16.484 15.323 3.508 1.00 80.00 70 ALA A C 1
ATOM 545 O O . ALA A 1 70 ? -17.165 15.877 4.373 1.00 80.00 70 ALA A O 1
ATOM 546 N N . ARG A 1 71 ? -16.565 14.002 3.283 1.00 85.06 71 ARG A N 1
ATOM 547 C CA . ARG A 1 71 ? -17.494 13.105 3.987 1.00 85.06 71 ARG A CA 1
ATOM 548 C C . ARG A 1 71 ? -16.883 12.577 5.288 1.00 85.06 71 ARG A C 1
ATOM 550 O O . ARG A 1 71 ? -15.671 12.415 5.387 1.00 85.06 71 ARG A O 1
ATOM 557 N N . ARG A 1 72 ? -17.748 12.277 6.262 1.00 87.38 72 ARG A N 1
ATOM 558 C CA . ARG A 1 72 ? -17.381 11.547 7.486 1.00 87.38 72 ARG A CA 1
ATOM 559 C C . ARG A 1 72 ? -17.128 10.084 7.142 1.00 87.38 72 ARG A C 1
ATOM 561 O O . ARG A 1 72 ? -17.885 9.501 6.361 1.00 87.38 72 ARG A O 1
ATOM 568 N N . LEU A 1 73 ? -16.091 9.504 7.732 1.00 86.69 73 LEU A N 1
ATOM 569 C CA . LEU A 1 73 ? -15.702 8.115 7.494 1.00 86.69 73 LEU A CA 1
ATOM 570 C C . LEU A 1 73 ? -15.802 7.347 8.801 1.00 86.69 73 LEU A C 1
ATOM 572 O O . LEU A 1 73 ? -15.267 7.782 9.817 1.00 86.69 73 LEU A O 1
ATOM 576 N N . ARG A 1 74 ? -16.499 6.213 8.774 1.00 90.38 74 ARG A N 1
ATOM 577 C CA . ARG A 1 74 ? -16.549 5.298 9.910 1.00 90.38 74 ARG A CA 1
ATOM 578 C C . ARG A 1 74 ? -15.399 4.310 9.782 1.00 90.38 74 ARG A C 1
ATOM 580 O O . ARG A 1 74 ? -15.289 3.637 8.761 1.00 90.38 74 ARG A O 1
ATOM 587 N N . CYS A 1 75 ? -14.583 4.227 10.819 1.00 89.06 75 CYS A N 1
ATOM 588 C CA . CYS A 1 75 ? -13.459 3.313 10.920 1.00 89.06 75 CYS A CA 1
ATOM 589 C C . CYS A 1 75 ? -13.720 2.314 12.048 1.00 89.06 75 CYS A C 1
ATOM 591 O O . CYS A 1 75 ? -14.371 2.642 13.044 1.00 89.06 75 CYS A O 1
ATOM 593 N N . ARG A 1 76 ? -13.238 1.086 11.865 1.00 91.75 76 ARG A N 1
ATOM 594 C CA . ARG A 1 76 ? -13.370 -0.007 12.824 1.00 91.75 76 ARG A CA 1
ATOM 595 C C . ARG A 1 76 ? -12.113 -0.871 12.772 1.00 91.75 76 ARG A C 1
ATOM 597 O O . ARG A 1 76 ? -11.627 -1.147 11.679 1.00 91.75 76 ARG A O 1
ATOM 604 N N . ILE A 1 77 ? -11.632 -1.295 13.934 1.00 89.38 77 ILE A N 1
ATOM 605 C CA . ILE A 1 77 ? -10.658 -2.376 14.093 1.00 89.38 77 ILE A CA 1
ATOM 606 C C . ILE A 1 77 ? -11.374 -3.518 14.809 1.00 89.38 77 ILE A C 1
ATOM 608 O O . ILE A 1 77 ? -12.031 -3.303 15.829 1.00 89.38 77 ILE A O 1
ATOM 612 N N . GLU A 1 78 ? -11.264 -4.711 14.241 1.00 92.00 78 GLU A N 1
ATOM 613 C CA . GLU A 1 78 ? -11.753 -5.960 14.819 1.00 92.00 78 GLU A CA 1
ATOM 614 C C . GLU A 1 78 ? -10.530 -6.794 15.206 1.00 92.00 78 GLU A C 1
ATOM 616 O O . GLU A 1 78 ? -9.624 -6.971 14.389 1.00 92.00 78 GLU A O 1
ATOM 621 N N . LEU A 1 79 ? -10.474 -7.235 16.463 1.00 89.62 79 LEU A N 1
ATOM 622 C CA . LEU A 1 79 ? -9.402 -8.094 16.960 1.00 89.62 79 LEU A CA 1
ATOM 623 C C . LEU A 1 79 ? -9.678 -9.553 16.579 1.00 89.62 79 LEU A C 1
ATOM 625 O O . LEU A 1 79 ? -10.830 -9.974 16.474 1.00 89.62 79 LEU A O 1
ATOM 629 N N . GLU A 1 80 ? -8.610 -10.322 16.368 1.00 89.94 80 GLU A N 1
ATOM 630 C CA . GLU A 1 80 ? -8.683 -11.706 15.875 1.00 89.94 80 GLU A CA 1
ATOM 631 C C . GLU A 1 80 ? -9.436 -12.649 16.822 1.00 89.94 80 GLU A C 1
ATOM 633 O O . GLU A 1 80 ? -10.070 -13.604 16.380 1.00 89.94 80 GLU A O 1
ATOM 638 N N . ASP A 1 81 ? -9.386 -12.369 18.123 1.00 89.94 81 ASP A N 1
ATOM 639 C CA . ASP A 1 81 ? -10.038 -13.148 19.175 1.00 89.94 81 ASP A CA 1
ATOM 640 C C . ASP A 1 81 ? -11.549 -12.878 19.293 1.00 89.94 81 ASP A C 1
ATOM 642 O O . ASP A 1 81 ? -12.220 -13.467 20.141 1.00 89.94 81 ASP A O 1
ATOM 646 N N . GLY A 1 82 ? -12.100 -11.997 18.449 1.00 83.94 82 GLY A N 1
ATOM 647 C CA . GLY A 1 82 ? -13.493 -11.561 18.538 1.00 83.94 82 GLY A CA 1
ATOM 648 C C . GLY A 1 82 ? -13.772 -10.674 19.754 1.00 83.94 82 GLY A C 1
ATOM 649 O O . GLY A 1 82 ? -14.935 -10.509 20.127 1.00 83.94 82 GLY A O 1
ATOM 650 N N . GLY A 1 83 ? -12.722 -10.130 20.376 1.00 82.38 83 GLY A N 1
ATOM 651 C CA . GLY A 1 83 ? -12.790 -9.238 21.521 1.00 82.38 83 GLY A CA 1
ATOM 652 C C . GLY A 1 83 ? -13.315 -7.843 21.179 1.00 82.38 83 GLY A C 1
ATOM 653 O O . GLY A 1 83 ? -14.172 -7.644 20.312 1.00 82.38 83 GLY A O 1
ATOM 654 N N . GLU A 1 84 ? -12.822 -6.837 21.903 1.00 85.75 84 GLU A N 1
ATOM 655 C CA . GLU A 1 84 ? -13.326 -5.476 21.756 1.00 85.75 84 GLU A CA 1
ATOM 656 C C . GLU A 1 84 ? -13.114 -4.949 20.334 1.00 85.75 84 GLU A C 1
ATOM 658 O O . GLU A 1 84 ? -12.021 -4.938 19.769 1.00 85.75 84 GLU A O 1
ATOM 663 N N . THR A 1 85 ? -14.205 -4.461 19.76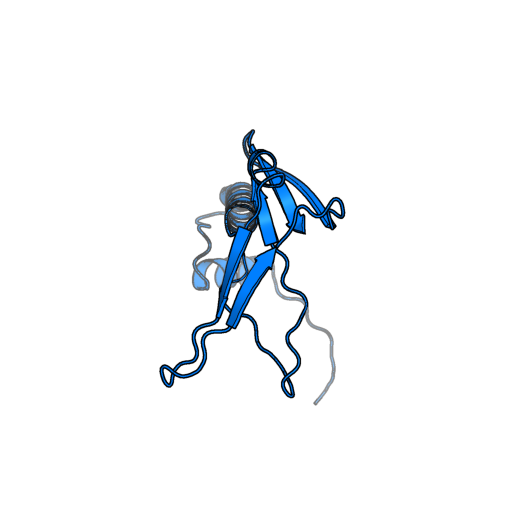3 1.00 90.56 85 THR A N 1
ATOM 664 C CA . THR A 1 85 ? -14.160 -3.655 18.561 1.00 90.56 85 THR A CA 1
ATOM 665 C C . THR A 1 85 ? -13.904 -2.210 18.931 1.00 90.56 85 THR A C 1
ATOM 667 O O . THR A 1 85 ? -14.739 -1.572 19.574 1.00 90.56 85 THR A O 1
ATOM 670 N N . VAL A 1 86 ? -12.834 -1.647 18.384 1.00 89.31 86 VAL A N 1
ATOM 671 C CA . VAL A 1 86 ? -12.603 -0.207 18.455 1.00 89.31 86 VAL A CA 1
ATOM 672 C C . VAL A 1 86 ? -13.208 0.434 17.214 1.00 89.31 86 VAL A C 1
ATOM 674 O O . VAL A 1 86 ? -12.830 0.107 16.090 1.00 89.31 86 VAL A O 1
ATOM 677 N N . SER A 1 87 ? -14.160 1.349 17.396 1.00 92.81 87 SER A N 1
ATOM 678 C CA . SER A 1 87 ? -14.778 2.088 16.292 1.00 92.81 87 SER A CA 1
ATOM 679 C C . SER A 1 87 ? -14.758 3.586 16.545 1.00 92.81 87 SER A C 1
ATOM 681 O O . SER A 1 87 ? -14.935 4.048 17.669 1.00 92.81 87 SER A O 1
ATOM 683 N N . TRP A 1 88 ? -14.526 4.353 15.486 1.00 90.75 88 TRP A N 1
ATOM 684 C CA . TRP A 1 88 ? -14.490 5.808 15.551 1.00 90.75 88 TRP A CA 1
ATOM 685 C C . TRP A 1 88 ? -14.957 6.417 14.233 1.00 90.75 88 TRP A C 1
ATOM 687 O O . TRP A 1 88 ? -15.061 5.747 13.202 1.00 90.75 88 TRP A O 1
ATOM 697 N N . THR A 1 89 ? -15.279 7.708 14.267 1.00 90.25 89 THR A N 1
ATOM 698 C CA . THR A 1 89 ? -15.581 8.478 13.060 1.00 90.25 89 THR A CA 1
ATOM 699 C C . THR A 1 89 ? -14.462 9.474 12.827 1.00 90.25 89 THR A C 1
ATOM 701 O O . THR A 1 89 ? -14.184 10.309 13.684 1.00 90.25 89 THR A O 1
ATOM 704 N N . LEU A 1 90 ? -13.824 9.388 11.662 1.00 82.88 90 LEU A N 1
ATOM 705 C CA . LEU A 1 90 ? -12.947 10.447 11.189 1.00 82.88 90 LEU A CA 1
ATOM 706 C C . LEU A 1 90 ? -13.825 11.618 10.759 1.00 82.88 90 LEU A C 1
ATOM 708 O O . LEU A 1 90 ? -14.601 11.533 9.796 1.00 82.88 90 LEU A O 1
ATOM 712 N N . GLU A 1 91 ? -13.717 12.698 11.526 1.00 77.56 91 GLU A N 1
ATOM 713 C CA . GLU A 1 91 ? -14.345 13.964 11.197 1.00 77.56 91 GLU A CA 1
ATOM 714 C C . GLU A 1 91 ? -13.670 14.615 9.992 1.00 77.56 91 GLU A C 1
ATOM 716 O O . GLU A 1 91 ? -12.608 14.210 9.515 1.00 77.56 91 GLU A O 1
ATOM 721 N N . ARG A 1 92 ? -14.336 15.633 9.454 1.00 68.75 92 ARG A N 1
ATOM 722 C CA . ARG A 1 92 ? -13.892 16.314 8.245 1.00 68.75 92 ARG A CA 1
ATOM 723 C C . ARG A 1 92 ? -12.611 17.110 8.512 1.00 68.75 92 ARG A C 1
ATOM 725 O O . ARG A 1 92 ? -12.683 18.283 8.869 1.00 68.75 92 ARG A O 1
ATOM 732 N N . ASP A 1 93 ? -11.463 16.492 8.267 1.00 63.28 93 ASP A N 1
ATOM 733 C CA . ASP A 1 93 ? -10.171 17.166 8.368 1.00 63.28 93 ASP A CA 1
ATOM 734 C C . ASP A 1 93 ? -9.896 18.052 7.136 1.00 63.28 93 ASP A C 1
ATOM 736 O O . ASP A 1 93 ? -10.176 17.681 5.989 1.00 63.28 93 ASP A O 1
ATOM 740 N N . ARG A 1 94 ? -9.381 19.262 7.367 1.00 55.91 94 ARG A N 1
ATOM 741 C CA . ARG A 1 94 ? -8.933 20.177 6.307 1.00 55.91 94 ARG A CA 1
ATOM 742 C C . ARG A 1 94 ? -7.471 19.944 5.926 1.00 55.91 94 ARG A C 1
ATOM 744 O O . ARG A 1 94 ? -7.097 20.343 4.822 1.00 55.91 94 ARG A O 1
ATOM 751 N N . ALA A 1 95 ? -6.677 19.308 6.789 1.00 61.72 95 ALA A N 1
ATOM 752 C CA . ALA A 1 95 ? -5.303 18.949 6.483 1.00 61.72 95 ALA A CA 1
ATOM 753 C C . ALA A 1 95 ? -5.289 17.860 5.398 1.00 61.72 95 ALA A C 1
ATOM 755 O O . ALA A 1 95 ? -5.947 16.828 5.509 1.00 61.72 95 ALA A O 1
ATOM 756 N N . GLN A 1 96 ? -4.600 18.142 4.295 1.00 68.19 96 GLN A N 1
ATOM 757 C CA . GLN A 1 96 ? -4.355 17.205 3.201 1.00 68.19 96 GLN A CA 1
ATOM 758 C C . GLN A 1 96 ? -2.843 17.095 3.061 1.00 68.19 96 GLN A C 1
ATOM 760 O O . GLN A 1 96 ? -2.178 18.111 2.853 1.00 68.19 96 GLN A O 1
ATOM 765 N N . ALA A 1 97 ? -2.316 15.880 3.173 1.00 72.31 97 ALA A N 1
ATOM 766 C CA . ALA A 1 97 ? -0.898 15.600 2.981 1.00 72.31 97 ALA A CA 1
ATOM 767 C C . ALA A 1 97 ? -0.504 15.686 1.496 1.00 72.31 97 ALA A C 1
ATOM 769 O O . ALA A 1 97 ? 0.629 16.036 1.171 1.00 72.31 97 ALA A O 1
ATOM 770 N N . GLY A 1 98 ? -1.451 15.437 0.581 1.00 78.25 98 GLY A N 1
ATOM 771 C CA . GLY A 1 98 ? -1.211 15.528 -0.857 1.00 78.25 98 GLY A CA 1
ATOM 772 C C . GLY A 1 98 ? -2.482 15.504 -1.704 1.00 78.25 98 GLY A C 1
ATOM 773 O O . GLY A 1 98 ? -3.549 15.085 -1.255 1.00 78.25 98 GLY A O 1
ATOM 774 N N . ARG A 1 99 ? -2.366 15.955 -2.958 1.00 85.12 99 ARG A N 1
ATOM 775 C CA . ARG A 1 99 ? -3.425 15.895 -3.975 1.00 85.12 99 ARG A CA 1
ATOM 776 C C . ARG A 1 99 ? -2.826 15.526 -5.325 1.00 85.12 99 ARG A C 1
ATOM 778 O O . ARG A 1 99 ? -1.769 16.032 -5.692 1.00 85.12 99 ARG A O 1
ATOM 785 N N . THR A 1 100 ? -3.518 14.684 -6.081 1.00 88.00 100 THR A N 1
ATOM 786 C CA . THR A 1 100 ? -3.123 14.326 -7.447 1.00 88.00 100 THR A CA 1
ATOM 787 C C . THR A 1 100 ? -4.345 14.169 -8.349 1.00 88.00 100 THR A C 1
ATOM 789 O O . THR A 1 100 ? -5.459 14.003 -7.854 1.00 88.00 100 THR A O 1
ATOM 792 N N . ASP A 1 101 ? -4.145 14.223 -9.663 1.00 86.00 101 ASP A N 1
ATOM 793 C CA . ASP A 1 101 ? -5.135 13.780 -10.645 1.00 86.00 101 ASP A CA 1
ATOM 794 C C . ASP A 1 101 ? -4.642 12.482 -11.276 1.00 86.00 101 ASP A C 1
ATOM 796 O O . ASP A 1 101 ? -3.497 12.401 -11.732 1.00 86.00 101 ASP A O 1
ATOM 800 N N . VAL A 1 102 ? -5.497 11.462 -11.279 1.00 81.19 102 VAL A N 1
ATOM 801 C CA . VAL A 1 102 ? -5.205 10.209 -11.962 1.00 81.19 102 VAL A CA 1
ATOM 802 C C . VAL A 1 102 ? -6.361 9.860 -12.886 1.00 81.19 102 VAL A C 1
ATOM 804 O O . VAL A 1 102 ? -7.442 9.485 -12.435 1.00 81.19 102 VAL A O 1
ATOM 807 N N . GLU A 1 103 ? -6.113 9.990 -14.191 1.00 79.88 103 GLU A N 1
ATOM 808 C CA . GLU A 1 103 ? -7.080 9.696 -15.260 1.00 79.88 103 GLU A CA 1
ATOM 809 C C . GLU A 1 103 ? -8.385 10.500 -15.137 1.00 79.88 103 GLU A C 1
ATOM 811 O O . GLU A 1 103 ? -9.475 9.966 -15.339 1.00 79.88 103 GLU A O 1
ATOM 816 N N . GLY A 1 104 ? -8.283 11.787 -14.783 1.00 82.06 104 GLY A N 1
ATOM 817 C CA . GLY A 1 104 ? -9.437 12.677 -14.633 1.00 82.06 104 GLY A CA 1
ATOM 818 C C . GLY A 1 104 ? -10.180 12.508 -13.307 1.00 82.06 104 GLY A C 1
ATOM 819 O O . GLY A 1 104 ? -11.246 13.095 -13.109 1.00 82.06 104 GLY A O 1
ATOM 820 N N . VAL A 1 105 ? -9.642 11.700 -12.388 1.00 84.12 105 VAL A N 1
ATOM 821 C CA . VAL A 1 105 ? -10.132 11.599 -11.016 1.00 84.12 105 VAL A CA 1
ATOM 822 C C . VAL A 1 105 ? -9.122 12.249 -10.084 1.00 84.12 105 VAL A C 1
ATOM 824 O O . VAL A 1 105 ? -8.019 11.744 -9.880 1.00 84.12 105 VAL A O 1
ATOM 827 N N . ALA A 1 106 ? -9.533 13.343 -9.449 1.00 89.69 106 ALA A N 1
ATOM 828 C CA . ALA A 1 106 ? -8.757 13.948 -8.379 1.00 89.69 106 ALA A CA 1
ATOM 829 C C . ALA A 1 106 ? -8.782 13.052 -7.130 1.00 89.69 106 ALA A C 1
ATOM 831 O O . ALA A 1 106 ? -9.861 12.704 -6.643 1.00 89.69 106 ALA A O 1
ATOM 832 N N . PHE A 1 107 ? -7.612 12.739 -6.582 1.00 89.69 107 PHE A N 1
ATOM 833 C CA . PHE A 1 107 ? -7.414 12.050 -5.307 1.00 89.69 107 PHE A CA 1
ATOM 834 C C . PHE A 1 107 ? -6.725 12.965 -4.297 1.00 89.69 107 PHE A C 1
ATOM 836 O O . PHE A 1 107 ? -5.962 13.857 -4.669 1.00 89.69 107 PHE A O 1
ATOM 843 N N . VAL A 1 108 ? -6.992 12.726 -3.017 1.00 88.69 108 VAL A N 1
ATOM 844 C CA . VAL A 1 108 ? -6.328 13.382 -1.887 1.00 88.69 108 VAL A CA 1
ATOM 845 C C . VAL A 1 108 ? -5.792 12.327 -0.931 1.00 88.69 108 VAL A C 1
ATOM 847 O O . VAL A 1 108 ? -6.388 11.258 -0.819 1.00 88.69 108 VAL A O 1
ATOM 850 N N . GLU A 1 109 ? -4.697 12.637 -0.250 1.00 87.94 109 GLU A N 1
ATOM 851 C CA . GLU A 1 109 ? -4.145 11.852 0.855 1.00 87.94 109 GLU A CA 1
ATOM 852 C C . GLU A 1 109 ? -4.289 12.652 2.153 1.00 87.94 109 GLU A C 1
ATOM 854 O O . GLU A 1 109 ? -4.037 13.864 2.170 1.00 87.94 109 GLU A O 1
ATOM 859 N N . ARG A 1 110 ? -4.736 11.981 3.211 1.00 80.44 110 ARG A N 1
ATOM 860 C CA . ARG A 1 110 ? -4.861 12.510 4.570 1.00 80.44 110 ARG A CA 1
ATOM 861 C C . ARG A 1 110 ? -4.030 11.701 5.539 1.00 80.44 110 ARG A C 1
ATOM 863 O O . ARG A 1 110 ? -3.980 10.470 5.332 1.00 80.44 110 ARG A O 1
#

Radius of gyration: 19.49 Å; chains: 1; bounding box: 52×33×46 Å